Protein AF-A0A151WGC3-F1 (afdb_monomer_lite)

Organism: NCBI:txid64791

Sequence (124 aa):
MPEDDNFNYRILDFNSVFAEISQHVECKQRSGNVKFQTESMRDTIWATFYHYSSSTKNPQHQLCPEGSDSWYEWQKSKVDNILHEYEQRYQTLPDDVLNAIRPIYEDLSNNNLLEHCLGGSPKM

Structure (mmCIF, N/CA/C/O backbone):
data_AF-A0A151WGC3-F1
#
_entry.id   AF-A0A151WGC3-F1
#
loop_
_atom_site.group_PDB
_atom_site.id
_atom_site.type_symbol
_atom_site.label_atom_id
_atom_site.label_alt_id
_atom_site.label_comp_id
_atom_site.label_asym_id
_atom_site.label_entity_id
_atom_site.label_seq_id
_atom_site.pdbx_PDB_ins_code
_atom_site.Cartn_x
_atom_site.Cartn_y
_atom_site.Cartn_z
_atom_site.occupancy
_atom_site.B_iso_or_equiv
_atom_site.auth_seq_id
_atom_site.auth_comp_id
_atom_site.auth_asym_id
_atom_site.auth_atom_id
_atom_site.pdbx_PDB_model_num
ATOM 1 N N . MET A 1 1 ? 0.486 -33.769 -17.782 1.00 38.78 1 MET A N 1
ATOM 2 C CA . MET A 1 1 ? -0.236 -32.604 -17.237 1.00 38.78 1 MET A CA 1
ATOM 3 C C . MET A 1 1 ? 0.825 -31.636 -16.772 1.00 38.78 1 MET A C 1
ATOM 5 O O . MET A 1 1 ? 1.641 -32.074 -15.973 1.00 38.78 1 MET A O 1
ATOM 9 N N . PRO A 1 2 ? 0.908 -30.419 -17.324 1.00 38.88 2 PRO A N 1
ATOM 10 C CA . PRO A 1 2 ? 1.754 -29.388 -16.741 1.00 38.88 2 PRO A CA 1
ATOM 11 C C . PRO A 1 2 ? 1.221 -29.078 -15.342 1.00 38.88 2 PRO A C 1
ATOM 13 O O . PRO A 1 2 ? 0.005 -28.978 -15.168 1.00 38.88 2 PRO A O 1
ATOM 16 N N . GLU A 1 3 ? 2.118 -29.027 -14.366 1.00 41.72 3 GLU A N 1
ATOM 17 C CA . GLU A 1 3 ? 1.804 -28.611 -13.005 1.00 41.72 3 GLU A CA 1
ATOM 18 C C . GLU A 1 3 ? 1.394 -27.136 -13.042 1.00 41.72 3 GLU A C 1
ATOM 20 O O . GLU A 1 3 ? 2.037 -26.306 -13.681 1.00 41.72 3 GLU A O 1
ATOM 25 N N . ASP A 1 4 ? 0.233 -26.861 -12.461 1.00 39.69 4 ASP A N 1
ATOM 26 C CA . ASP A 1 4 ? -0.360 -25.538 -12.382 1.00 39.69 4 ASP A CA 1
ATOM 27 C C . ASP A 1 4 ? 0.358 -24.767 -11.266 1.00 39.69 4 ASP A C 1
ATOM 29 O O . ASP A 1 4 ? 0.129 -25.018 -10.081 1.00 39.69 4 ASP A O 1
ATOM 33 N N . ASP A 1 5 ? 1.251 -23.848 -11.641 1.00 46.16 5 ASP A N 1
ATOM 34 C CA . ASP A 1 5 ? 2.028 -22.983 -10.732 1.00 46.16 5 ASP A CA 1
ATOM 35 C C . ASP A 1 5 ? 1.146 -21.982 -9.940 1.00 46.16 5 ASP A C 1
ATOM 37 O O . ASP A 1 5 ? 1.640 -21.112 -9.220 1.00 46.16 5 ASP A O 1
ATOM 41 N N . ASN A 1 6 ? -0.179 -22.117 -10.033 1.00 53.97 6 ASN A N 1
ATOM 42 C CA . ASN A 1 6 ? -1.201 -21.238 -9.477 1.00 53.97 6 ASN A CA 1
ATOM 43 C C . ASN A 1 6 ? -1.618 -21.564 -8.027 1.00 53.97 6 ASN A C 1
ATOM 45 O O . ASN A 1 6 ? -2.726 -21.237 -7.605 1.00 53.97 6 ASN A O 1
ATOM 49 N N . PHE A 1 7 ? -0.757 -22.207 -7.230 1.00 45.00 7 PHE A N 1
ATOM 50 C CA . PHE A 1 7 ? -1.091 -22.561 -5.839 1.00 45.00 7 PHE A CA 1
ATOM 51 C C . PHE A 1 7 ? -0.161 -21.972 -4.778 1.00 45.00 7 PHE A C 1
ATOM 53 O O . PHE A 1 7 ? -0.096 -22.471 -3.660 1.00 45.00 7 PHE A O 1
ATOM 60 N N . ASN A 1 8 ? 0.548 -20.889 -5.096 1.00 41.38 8 ASN A N 1
ATOM 61 C CA . ASN A 1 8 ? 1.365 -20.174 -4.118 1.00 41.38 8 ASN A CA 1
ATOM 62 C C . ASN A 1 8 ? 1.075 -18.672 -4.122 1.00 41.38 8 ASN A C 1
ATOM 64 O O . ASN A 1 8 ? 1.990 -17.850 -4.079 1.00 41.38 8 ASN A O 1
ATOM 68 N N . TYR A 1 9 ? -0.204 -18.293 -4.061 1.00 46.97 9 TYR A N 1
ATOM 69 C CA . TYR A 1 9 ? -0.524 -17.065 -3.344 1.00 46.97 9 TYR A CA 1
ATOM 70 C C . TYR A 1 9 ? -0.163 -17.335 -1.887 1.00 46.97 9 TYR A C 1
ATOM 72 O O . TYR A 1 9 ? -0.932 -17.940 -1.139 1.00 46.97 9 TYR A O 1
ATOM 80 N N . ARG A 1 10 ? 1.056 -16.946 -1.491 1.00 47.00 10 ARG A N 1
ATOM 81 C CA . ARG A 1 10 ? 1.361 -16.708 -0.086 1.00 47.00 10 ARG A CA 1
ATOM 82 C C . ARG A 1 10 ? 0.348 -15.660 0.333 1.00 47.00 10 ARG A C 1
ATOM 84 O O . ARG A 1 10 ? 0.545 -14.483 0.046 1.00 47.00 10 ARG A O 1
ATOM 91 N N . ILE A 1 11 ? -0.771 -16.123 0.902 1.00 47.94 11 ILE A N 1
ATOM 92 C CA . ILE A 1 11 ? -1.669 -15.328 1.734 1.00 47.94 11 ILE A CA 1
ATOM 93 C C . ILE A 1 11 ? -0.732 -14.380 2.449 1.00 47.94 11 ILE A C 1
ATOM 95 O O . ILE A 1 11 ? 0.180 -14.880 3.113 1.00 47.94 11 ILE A O 1
ATOM 99 N N . LEU A 1 12 ? -0.865 -13.075 2.177 1.00 51.97 12 LEU A N 1
ATOM 100 C CA . LEU A 1 12 ? -0.132 -12.030 2.880 1.00 51.97 12 LEU A CA 1
ATOM 101 C C . LEU A 1 12 ? -0.100 -12.488 4.312 1.00 51.97 12 LEU A C 1
ATOM 103 O O . LEU A 1 12 ? -1.186 -12.619 4.880 1.00 51.97 12 LEU A O 1
ATOM 107 N N . ASP A 1 13 ? 1.077 -12.918 4.788 1.00 49.00 13 ASP A N 1
ATOM 108 C CA . ASP A 1 13 ? 1.119 -13.684 6.023 1.00 49.00 13 ASP A CA 1
ATOM 109 C C . ASP A 1 13 ? 0.387 -12.789 7.004 1.00 49.00 13 ASP A C 1
ATOM 111 O O . ASP A 1 13 ? 0.733 -11.611 7.141 1.00 49.00 13 ASP A O 1
ATOM 115 N N . PHE A 1 14 ? -0.737 -13.262 7.539 1.00 51.38 14 PHE A N 1
ATOM 116 C CA . PHE A 1 14 ? -1.542 -12.427 8.416 1.00 51.38 14 PHE A CA 1
ATOM 117 C C . PHE A 1 14 ? -0.622 -11.917 9.527 1.00 51.38 14 PHE A C 1
ATOM 119 O O . PHE A 1 14 ? -0.737 -10.773 9.935 1.00 51.38 14 PHE A O 1
ATOM 126 N N . ASN A 1 15 ? 0.407 -12.706 9.865 1.00 42.97 15 ASN A N 1
ATOM 127 C CA . ASN A 1 15 ? 1.532 -12.330 10.700 1.00 42.97 15 ASN A CA 1
ATOM 128 C C . ASN A 1 15 ? 2.435 -11.221 10.140 1.00 42.97 15 ASN A C 1
ATOM 130 O O . ASN A 1 15 ? 2.914 -10.457 10.950 1.00 42.97 15 ASN A O 1
ATOM 134 N N . SER A 1 16 ? 2.690 -11.077 8.836 1.00 52.41 16 SER A N 1
ATOM 135 C CA . SER A 1 16 ? 3.410 -9.924 8.256 1.00 52.41 16 SER A CA 1
ATOM 136 C C . SER A 1 16 ? 2.579 -8.644 8.286 1.00 52.41 16 SER A C 1
ATOM 138 O O . SER A 1 16 ? 3.103 -7.600 8.658 1.00 52.41 16 SER A O 1
ATOM 140 N N . VAL A 1 17 ? 1.286 -8.710 7.949 1.00 60.03 17 VAL A N 1
ATOM 141 C CA . VAL A 1 17 ? 0.390 -7.543 8.049 1.00 60.03 17 VAL A CA 1
ATOM 142 C C . VAL A 1 17 ? 0.201 -7.155 9.515 1.00 60.03 17 VAL A C 1
ATOM 144 O O . VAL A 1 17 ? 0.356 -5.990 9.865 1.00 60.03 17 VAL A O 1
ATOM 147 N N . PHE A 1 18 ? -0.041 -8.128 10.396 1.00 57.81 18 PHE A N 1
ATOM 148 C CA . PHE A 1 18 ? -0.087 -7.902 11.839 1.00 57.81 18 PHE A CA 1
ATOM 149 C C . PHE A 1 18 ? 1.267 -7.511 12.414 1.00 57.81 18 PHE A C 1
ATOM 151 O O . PHE A 1 18 ? 1.275 -6.719 13.342 1.00 57.81 18 PHE A O 1
ATOM 158 N N . ALA A 1 19 ? 2.395 -8.005 11.897 1.00 54.31 19 ALA A N 1
ATOM 159 C CA . ALA A 1 19 ? 3.722 -7.595 12.348 1.00 54.31 19 ALA A CA 1
ATOM 160 C C . ALA A 1 19 ? 3.967 -6.136 11.987 1.00 54.31 19 ALA A C 1
ATOM 162 O O . ALA A 1 19 ? 4.416 -5.387 12.845 1.00 54.31 19 ALA A O 1
ATOM 163 N N . GLU A 1 20 ? 3.621 -5.707 10.775 1.00 59.12 20 GLU A N 1
ATOM 164 C CA . GLU A 1 20 ? 3.758 -4.306 10.381 1.00 59.12 20 GLU A CA 1
ATOM 165 C C . GLU A 1 20 ? 2.799 -3.389 11.130 1.00 59.12 20 GLU A C 1
ATOM 167 O O . GLU A 1 20 ? 3.209 -2.350 11.649 1.00 59.12 20 GLU A O 1
ATOM 172 N N . ILE A 1 21 ? 1.548 -3.814 11.316 1.00 58.69 21 ILE A N 1
ATOM 173 C CA . ILE A 1 21 ? 0.624 -3.123 12.216 1.00 58.69 21 ILE A CA 1
ATOM 174 C C . ILE A 1 21 ? 1.203 -3.109 13.641 1.00 58.69 21 ILE A C 1
ATOM 176 O O . ILE A 1 21 ? 1.177 -2.069 14.281 1.00 58.69 21 ILE A O 1
ATOM 180 N N . SER A 1 22 ? 1.806 -4.193 14.136 1.00 53.53 22 SER A N 1
ATOM 181 C CA . SER A 1 22 ? 2.384 -4.270 15.488 1.00 53.53 22 SER A CA 1
ATOM 182 C C . SER A 1 22 ? 3.660 -3.445 15.669 1.00 53.53 22 SER A C 1
ATOM 184 O O . SER A 1 22 ? 3.910 -2.970 16.771 1.00 53.53 22 SER A O 1
ATOM 186 N N . GLN A 1 23 ? 4.437 -3.217 14.605 1.00 52.50 23 GLN A N 1
ATOM 187 C CA . GLN A 1 23 ? 5.571 -2.287 14.610 1.00 52.50 23 GLN A CA 1
ATOM 188 C C . GLN A 1 23 ? 5.091 -0.837 14.764 1.00 52.50 23 GLN A C 1
ATOM 190 O O . GLN A 1 23 ? 5.778 -0.019 15.370 1.00 52.50 23 GLN A O 1
ATOM 195 N N . HIS A 1 24 ? 3.881 -0.535 14.284 1.00 50.69 24 HIS A N 1
ATOM 196 C CA . HIS A 1 24 ? 3.203 0.741 14.522 1.00 50.69 24 HIS A CA 1
ATOM 197 C C . HIS A 1 24 ? 2.406 0.747 15.841 1.00 50.69 24 HIS A C 1
ATOM 199 O O . HIS A 1 24 ? 2.180 1.809 16.417 1.00 50.69 24 HIS A O 1
ATOM 205 N N . VAL A 1 25 ? 2.020 -0.423 16.358 1.00 45.97 25 VAL A N 1
ATOM 206 C CA . VAL A 1 25 ? 1.367 -0.638 17.659 1.00 45.97 25 VAL A CA 1
ATOM 207 C C . VAL A 1 25 ? 2.404 -1.162 18.662 1.00 45.97 25 VAL A C 1
ATOM 209 O O . VAL A 1 25 ? 2.255 -2.234 19.249 1.00 45.97 25 VAL A O 1
ATOM 212 N N . GLU A 1 26 ? 3.474 -0.400 18.916 1.00 41.72 26 GLU A N 1
ATOM 213 C CA . GLU A 1 26 ? 4.277 -0.630 20.121 1.00 41.72 26 GLU A CA 1
ATOM 214 C C . GLU A 1 26 ? 3.432 -0.239 21.345 1.00 41.72 26 GLU A C 1
ATOM 216 O O . GLU A 1 26 ? 3.480 0.889 21.837 1.00 41.72 26 GLU A O 1
ATOM 221 N N . CYS A 1 27 ? 2.687 -1.191 21.909 1.00 42.31 27 CYS A N 1
ATOM 222 C CA . CYS A 1 27 ? 2.180 -1.067 23.273 1.00 42.31 27 CYS A CA 1
ATOM 223 C C . CYS A 1 27 ? 3.323 -1.381 24.251 1.00 42.31 27 CYS A C 1
ATOM 225 O O . CYS A 1 27 ? 3.299 -2.352 25.009 1.00 42.31 27 CYS A O 1
ATOM 227 N N . LYS A 1 28 ? 4.378 -0.565 24.205 1.00 40.81 28 LYS A N 1
ATOM 228 C CA . LYS A 1 28 ? 5.457 -0.614 25.184 1.00 40.81 28 LYS A CA 1
ATOM 229 C C . LYS A 1 28 ? 4.973 0.147 26.404 1.00 40.81 28 LYS A C 1
ATOM 231 O O . LYS A 1 28 ? 4.713 1.344 26.344 1.00 40.81 28 LYS A O 1
ATOM 236 N N . GLN A 1 29 ? 4.856 -0.562 27.518 1.00 48.56 29 GLN A N 1
ATOM 237 C CA . GLN A 1 29 ? 4.699 -0.005 28.858 1.00 48.56 29 GLN A CA 1
ATOM 238 C C . GLN A 1 29 ? 5.822 1.016 29.151 1.00 48.56 29 GLN A C 1
ATOM 240 O O . GLN A 1 29 ? 6.828 0.692 29.773 1.00 48.56 29 GLN A O 1
ATOM 245 N N . ARG A 1 30 ? 5.679 2.257 28.680 1.00 38.03 30 ARG A N 1
ATOM 246 C CA . ARG A 1 30 ? 6.366 3.459 29.160 1.00 38.03 30 ARG A CA 1
ATOM 247 C C . ARG A 1 30 ? 5.459 4.643 28.864 1.00 38.03 30 ARG A C 1
ATOM 249 O O . ARG A 1 30 ? 5.125 4.890 27.717 1.00 38.03 30 ARG A O 1
ATOM 256 N N . SER A 1 31 ? 5.067 5.331 29.929 1.00 40.09 31 SER A N 1
ATOM 257 C CA . SER A 1 31 ? 4.187 6.500 30.036 1.00 40.09 31 SER A CA 1
ATOM 258 C C . SER A 1 31 ? 4.427 7.639 29.025 1.00 40.09 31 SER A C 1
ATOM 260 O O . SER A 1 31 ? 4.803 8.743 29.409 1.00 40.09 31 SER A O 1
ATOM 262 N N . GLY A 1 32 ? 4.178 7.401 27.742 1.00 44.06 32 GLY A N 1
ATOM 263 C CA . GLY A 1 32 ? 4.079 8.418 26.703 1.00 44.06 32 GLY A CA 1
ATOM 264 C C . GLY A 1 32 ? 2.665 8.432 26.140 1.00 44.06 32 GLY A C 1
ATOM 265 O O . GLY A 1 32 ? 2.105 7.379 25.845 1.00 44.06 32 GLY A O 1
ATOM 266 N N . ASN A 1 33 ? 2.081 9.620 25.983 1.00 40.69 33 ASN A N 1
ATOM 267 C CA . ASN A 1 33 ? 0.846 9.784 25.220 1.00 40.69 33 ASN A CA 1
ATOM 268 C C . ASN A 1 33 ? 1.159 9.553 23.735 1.00 40.69 33 ASN A C 1
ATOM 270 O O . ASN A 1 33 ? 1.503 10.495 23.020 1.00 40.69 33 ASN A O 1
ATOM 274 N N . VAL A 1 34 ? 1.066 8.306 23.273 1.00 43.69 34 VAL A N 1
ATOM 275 C CA . VAL A 1 34 ? 1.093 7.999 21.841 1.00 43.69 34 VAL A CA 1
ATOM 276 C C . VAL A 1 34 ? -0.253 8.430 21.264 1.00 43.69 34 VAL A C 1
ATOM 278 O O . VAL A 1 34 ? -1.281 7.799 21.500 1.00 43.69 34 VAL A O 1
ATOM 281 N N . LYS A 1 35 ? -0.265 9.561 20.552 1.00 45.50 35 LYS A N 1
ATOM 282 C CA . LYS A 1 35 ? -1.416 9.976 19.746 1.00 45.50 35 LYS A CA 1
ATOM 283 C C . LYS A 1 35 ? -1.360 9.237 18.421 1.00 45.50 35 LYS A C 1
ATOM 285 O O . LYS A 1 35 ? -0.683 9.668 17.493 1.00 45.50 35 LYS A O 1
ATOM 290 N N . PHE A 1 36 ? -2.097 8.148 18.334 1.00 50.03 36 PHE A N 1
ATOM 291 C CA . PHE A 1 36 ? -2.430 7.573 17.047 1.00 50.03 36 PHE A CA 1
ATOM 292 C C . PHE A 1 36 ? -3.430 8.499 16.340 1.00 50.03 36 PHE A C 1
ATOM 294 O O . PHE A 1 36 ? -4.377 8.987 16.959 1.00 50.03 36 PHE A O 1
ATOM 301 N N . GLN A 1 37 ? -3.201 8.786 15.062 1.00 59.09 37 GLN A N 1
ATOM 302 C CA . GLN A 1 37 ? -4.138 9.551 14.241 1.00 59.09 37 GLN A CA 1
ATOM 303 C C . GLN A 1 37 ? -4.871 8.571 13.327 1.00 59.09 37 GLN A C 1
ATOM 305 O O . GLN A 1 37 ? -4.234 7.802 12.608 1.00 59.09 37 GLN A O 1
ATOM 310 N N . THR A 1 38 ? -6.202 8.589 13.362 1.00 58.97 38 THR A N 1
ATOM 311 C CA . THR A 1 38 ? -7.060 7.682 12.580 1.0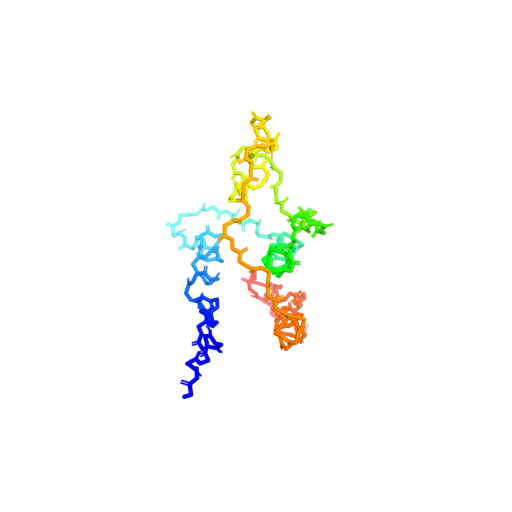0 58.97 38 THR A CA 1
ATOM 312 C C . THR A 1 38 ? -6.782 7.779 11.082 1.00 58.97 38 THR A C 1
ATOM 314 O O . THR A 1 38 ? -6.701 6.756 10.406 1.00 58.97 38 THR A O 1
ATOM 317 N N . GLU A 1 39 ? -6.535 8.990 10.578 1.00 59.84 39 GLU A N 1
ATOM 318 C CA . GLU A 1 39 ? -6.159 9.230 9.180 1.00 59.84 39 GLU A CA 1
ATOM 319 C C . GLU A 1 39 ? -4.846 8.520 8.810 1.00 59.84 39 GLU A C 1
ATOM 321 O O . GLU A 1 39 ? -4.772 7.859 7.780 1.00 59.84 39 GLU A O 1
ATOM 326 N N . SER A 1 40 ? -3.851 8.527 9.705 1.00 74.81 40 SER A N 1
ATOM 327 C CA . SER A 1 40 ? -2.571 7.841 9.489 1.00 74.81 40 SER A CA 1
ATOM 328 C C . SER A 1 40 ? -2.708 6.313 9.477 1.00 74.81 40 SER A C 1
ATOM 330 O O . SER A 1 40 ? -2.042 5.652 8.680 1.00 74.81 40 SER A O 1
ATOM 332 N N . MET A 1 41 ? -3.585 5.734 10.304 1.00 78.88 41 MET A N 1
ATOM 333 C CA . MET A 1 41 ? -3.838 4.286 10.293 1.00 78.88 41 MET A CA 1
ATOM 334 C C . MET A 1 41 ? -4.578 3.851 9.031 1.00 78.88 41 MET A C 1
ATOM 336 O O . MET A 1 41 ? -4.196 2.869 8.396 1.00 78.88 41 MET A O 1
ATOM 340 N N . ARG A 1 42 ? -5.614 4.602 8.650 1.00 85.31 42 ARG A N 1
ATOM 341 C CA . ARG A 1 42 ? -6.394 4.353 7.439 1.00 85.31 42 ARG A CA 1
ATOM 342 C C . ARG A 1 42 ? -5.495 4.362 6.204 1.00 85.31 42 ARG A C 1
ATOM 344 O O . ARG A 1 42 ? -5.537 3.429 5.404 1.00 85.31 42 ARG A O 1
ATOM 351 N N . ASP A 1 43 ? -4.662 5.388 6.082 1.00 85.31 43 ASP A N 1
ATOM 352 C CA . ASP A 1 43 ? -3.778 5.551 4.934 1.00 85.31 43 ASP A CA 1
ATOM 353 C C . ASP A 1 43 ? -2.688 4.466 4.921 1.00 85.31 43 ASP A C 1
ATOM 355 O O . ASP A 1 43 ? -2.376 3.938 3.859 1.00 85.31 43 ASP A O 1
ATOM 359 N N . THR A 1 44 ? -2.199 4.034 6.091 1.00 82.69 44 THR A N 1
ATOM 360 C CA . THR A 1 44 ? -1.265 2.898 6.225 1.00 82.69 44 THR A CA 1
ATOM 361 C C . THR A 1 44 ? -1.886 1.585 5.749 1.00 82.69 44 THR A C 1
ATOM 363 O O . THR A 1 44 ? -1.259 0.844 4.990 1.00 82.69 44 THR A O 1
ATOM 366 N N . ILE A 1 45 ? -3.129 1.302 6.148 1.00 86.00 45 ILE A N 1
ATOM 367 C CA . ILE A 1 45 ? -3.868 0.108 5.719 1.00 86.00 45 ILE A CA 1
ATOM 368 C C . ILE A 1 45 ? -3.997 0.107 4.193 1.00 86.00 45 ILE A C 1
ATOM 370 O O . ILE A 1 45 ? -3.577 -0.849 3.538 1.00 86.00 45 ILE A O 1
ATOM 374 N N . TRP A 1 46 ? -4.478 1.205 3.608 1.00 90.81 46 TRP A N 1
ATOM 375 C CA . TRP A 1 46 ? -4.613 1.318 2.156 1.00 90.81 46 TRP A CA 1
ATOM 376 C C . TRP A 1 46 ? -3.274 1.320 1.417 1.00 90.81 46 TRP A C 1
ATOM 378 O O . TRP A 1 46 ? -3.200 0.771 0.321 1.00 90.81 46 TRP A O 1
ATOM 388 N N . ALA A 1 47 ? -2.203 1.862 1.999 1.00 87.00 47 ALA A N 1
ATOM 389 C CA . ALA A 1 47 ? -0.872 1.818 1.402 1.00 87.00 47 ALA A CA 1
ATOM 390 C C . ALA A 1 47 ? -0.404 0.373 1.164 1.00 87.00 47 ALA A C 1
ATOM 392 O O . ALA A 1 47 ? 0.196 0.102 0.125 1.00 87.00 47 ALA A O 1
ATOM 393 N N . THR A 1 48 ? -0.757 -0.574 2.043 1.00 85.75 48 THR A N 1
ATOM 394 C CA . THR A 1 48 ? -0.438 -1.994 1.812 1.00 85.75 48 THR A CA 1
ATOM 395 C C . THR A 1 48 ? -1.289 -2.619 0.703 1.00 85.75 48 THR A C 1
ATOM 397 O O . THR A 1 48 ? -0.749 -3.354 -0.117 1.00 85.75 48 THR A O 1
ATOM 400 N N . PHE A 1 49 ? -2.583 -2.288 0.591 1.00 89.88 49 PHE A N 1
ATOM 401 C CA . PHE A 1 49 ? -3.397 -2.719 -0.558 1.00 89.88 49 PHE A CA 1
ATOM 402 C C . PHE A 1 49 ? -2.796 -2.206 -1.869 1.00 89.88 49 PHE A C 1
ATOM 404 O O . PHE A 1 49 ? -2.595 -2.959 -2.824 1.00 89.88 49 PHE A O 1
ATOM 411 N N . TYR A 1 50 ? -2.455 -0.917 -1.891 1.00 89.44 50 TYR A N 1
ATOM 412 C CA . TYR A 1 50 ? -1.899 -0.280 -3.071 1.00 89.44 50 TY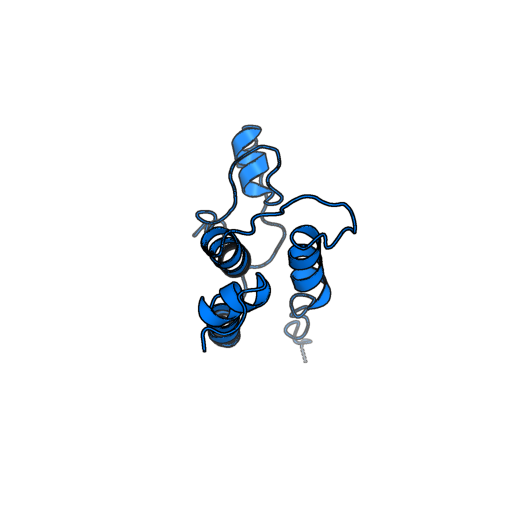R A CA 1
ATOM 413 C C . TYR A 1 50 ? -0.522 -0.815 -3.432 1.00 89.44 50 TYR A C 1
ATOM 415 O O . TYR A 1 50 ? -0.269 -1.006 -4.618 1.00 89.44 50 TYR A O 1
ATOM 423 N N . HIS A 1 51 ? 0.305 -1.156 -2.441 1.00 86.00 51 HIS A N 1
ATOM 424 C CA . HIS A 1 51 ? 1.560 -1.869 -2.646 1.00 86.00 51 HIS A CA 1
ATOM 425 C C . HIS A 1 51 ? 1.337 -3.133 -3.481 1.00 86.00 51 HIS A C 1
ATOM 427 O O . HIS A 1 51 ? 1.939 -3.263 -4.539 1.00 86.00 51 HIS A O 1
ATOM 433 N N . TYR A 1 52 ? 0.395 -4.000 -3.103 1.00 86.31 52 TYR A N 1
ATOM 434 C CA . TYR A 1 52 ? 0.124 -5.238 -3.846 1.00 86.31 52 TYR A CA 1
ATOM 435 C C . TYR A 1 52 ? -0.611 -5.041 -5.181 1.00 86.31 52 TYR A C 1
ATOM 437 O O . TYR A 1 52 ? -0.546 -5.919 -6.040 1.00 86.31 52 TYR A O 1
ATOM 445 N N . SER A 1 53 ? -1.269 -3.896 -5.387 1.00 89.81 53 SER A N 1
ATOM 446 C CA . SER A 1 53 ? -1.852 -3.502 -6.684 1.00 89.81 53 SER A CA 1
ATOM 447 C C . SER A 1 53 ? -0.875 -2.752 -7.605 1.00 89.81 53 SER A C 1
ATOM 449 O O . SER A 1 53 ? -1.175 -2.513 -8.776 1.00 89.81 53 SER A O 1
ATOM 451 N N . SER A 1 54 ? 0.284 -2.350 -7.077 1.00 87.50 54 SER A N 1
ATOM 452 C CA . SER A 1 54 ? 1.263 -1.531 -7.785 1.00 87.50 54 SER A CA 1
ATOM 453 C C . SER A 1 54 ? 1.995 -2.352 -8.841 1.00 87.50 54 SER A C 1
ATOM 455 O O . SER A 1 54 ? 2.269 -3.543 -8.665 1.00 87.50 54 SER A O 1
ATOM 457 N N . SER A 1 55 ? 2.340 -1.699 -9.945 1.00 84.62 55 SER A N 1
ATOM 458 C CA . SER A 1 55 ? 3.224 -2.247 -10.971 1.00 84.62 55 SER A CA 1
ATOM 459 C C . SER A 1 55 ? 4.161 -1.164 -11.491 1.00 84.62 55 SER A C 1
ATOM 461 O O . SER A 1 55 ? 3.879 0.028 -11.378 1.00 84.62 55 SER A O 1
ATOM 463 N N . THR A 1 56 ? 5.229 -1.560 -12.180 1.00 80.81 56 THR A N 1
ATOM 464 C CA . THR A 1 56 ? 6.119 -0.614 -12.877 1.00 80.81 56 THR A CA 1
ATOM 465 C C . THR A 1 56 ? 5.387 0.281 -13.884 1.00 80.81 56 THR A C 1
ATOM 467 O O . THR A 1 56 ? 5.797 1.417 -14.106 1.00 80.81 56 THR A O 1
ATOM 470 N N . LYS A 1 57 ? 4.286 -0.201 -14.483 1.00 84.50 57 LYS A N 1
ATOM 471 C CA . LYS A 1 57 ? 3.450 0.563 -15.429 1.00 84.50 57 LYS A CA 1
ATOM 472 C C . LYS A 1 57 ? 2.401 1.440 -14.742 1.00 84.50 57 LYS A C 1
ATOM 474 O O . LYS A 1 57 ? 1.951 2.416 -15.332 1.00 84.50 57 LYS A O 1
ATOM 479 N N . ASN A 1 58 ? 1.991 1.069 -13.534 1.00 85.00 58 ASN A N 1
ATOM 480 C CA . ASN A 1 58 ? 0.983 1.760 -12.740 1.00 85.00 58 ASN A CA 1
ATOM 481 C C . ASN A 1 58 ? 1.448 1.809 -11.275 1.00 85.00 58 ASN A C 1
ATOM 483 O O . ASN A 1 58 ? 1.003 0.983 -10.472 1.00 85.00 58 ASN A O 1
ATOM 487 N N . PRO A 1 59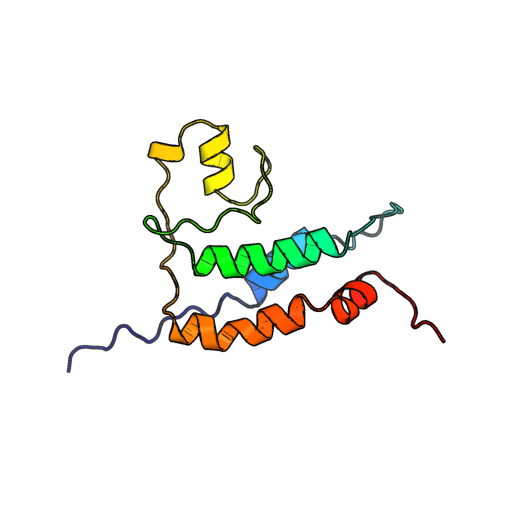 ? 2.387 2.710 -10.938 1.00 84.69 59 PRO A N 1
ATOM 488 C CA . PRO A 1 59 ? 2.912 2.818 -9.584 1.00 84.69 59 PRO A CA 1
ATOM 489 C C . PRO A 1 59 ? 1.859 3.420 -8.646 1.00 84.69 59 PRO A C 1
ATOM 491 O O . PRO A 1 59 ? 1.293 4.471 -8.936 1.00 84.69 59 PRO A O 1
ATOM 494 N N . GLN A 1 60 ? 1.620 2.777 -7.503 1.00 87.06 60 GLN A N 1
ATOM 495 C CA . GLN A 1 60 ? 0.590 3.161 -6.528 1.00 87.06 60 GLN A CA 1
ATOM 496 C C . GLN A 1 60 ? 1.220 3.480 -5.160 1.00 87.06 60 GLN A C 1
ATOM 498 O O . GLN A 1 60 ? 0.972 2.809 -4.162 1.00 87.06 60 GLN A O 1
ATOM 503 N N . HIS A 1 61 ? 2.086 4.498 -5.111 1.00 82.12 61 HIS A N 1
ATOM 504 C CA . HIS A 1 61 ? 2.867 4.850 -3.911 1.00 82.12 61 HIS A CA 1
ATOM 505 C C . HIS A 1 61 ? 2.369 6.108 -3.176 1.00 82.12 61 HIS A C 1
ATOM 507 O O . HIS A 1 61 ? 3.016 6.551 -2.229 1.00 82.12 61 HIS A O 1
ATOM 513 N N . GLN A 1 62 ? 1.220 6.680 -3.563 1.00 82.88 62 GLN A N 1
ATOM 514 C CA . GLN A 1 62 ? 0.726 7.954 -3.011 1.00 82.88 62 GLN A CA 1
ATOM 515 C C . GLN A 1 62 ? 0.428 7.948 -1.503 1.00 82.88 62 GLN A C 1
ATOM 517 O O . GLN A 1 62 ? 0.472 9.004 -0.884 1.00 82.88 62 GLN A O 1
ATOM 522 N N . LEU A 1 63 ? 0.121 6.786 -0.916 1.00 82.50 63 LEU A N 1
ATOM 523 C CA . LEU A 1 63 ? -0.148 6.656 0.524 1.00 82.50 63 LEU A CA 1
ATOM 524 C C . LEU A 1 63 ? 1.072 6.169 1.318 1.00 82.50 63 LEU A C 1
ATOM 526 O O . LEU A 1 63 ? 1.005 6.014 2.534 1.00 82.50 63 LEU A O 1
ATOM 530 N N . CYS A 1 64 ? 2.191 5.899 0.643 1.00 78.88 64 CYS A N 1
ATOM 531 C CA . CYS A 1 64 ? 3.422 5.508 1.314 1.00 78.88 64 CYS A CA 1
ATOM 532 C C . CYS A 1 64 ? 4.034 6.747 1.988 1.00 78.88 64 CYS A C 1
ATOM 534 O O . CYS A 1 64 ? 4.229 7.745 1.289 1.00 78.88 64 CYS A O 1
ATOM 536 N N . PRO A 1 65 ? 4.387 6.703 3.287 1.00 74.25 65 PRO A N 1
ATOM 537 C CA . PRO A 1 65 ? 5.065 7.811 3.946 1.00 74.25 65 PRO A CA 1
ATOM 538 C C . PRO A 1 65 ? 6.349 8.171 3.198 1.00 74.25 65 PRO A C 1
ATOM 540 O O . PRO A 1 65 ? 7.122 7.293 2.804 1.00 74.25 65 PRO A O 1
ATOM 543 N N . GLU A 1 66 ? 6.557 9.466 2.986 1.00 77.38 66 GLU A N 1
ATOM 544 C CA . GLU A 1 66 ? 7.774 9.992 2.374 1.00 77.38 66 GLU A CA 1
ATOM 545 C C . GLU A 1 66 ? 8.913 10.065 3.401 1.00 77.38 66 GLU A C 1
ATOM 547 O O . GLU A 1 66 ? 8.676 10.200 4.602 1.00 77.38 66 GLU A O 1
ATOM 552 N N . GLY A 1 67 ? 10.157 10.012 2.921 1.00 71.94 67 GLY A N 1
ATOM 553 C CA . GLY A 1 67 ? 11.355 10.179 3.747 1.00 71.94 67 GLY A CA 1
ATOM 554 C C . GLY A 1 67 ? 12.267 8.953 3.778 1.00 71.94 67 GLY A C 1
ATOM 555 O O . GLY A 1 67 ? 11.884 7.854 3.378 1.00 71.94 67 GLY A O 1
ATOM 556 N N . SER A 1 68 ? 13.496 9.159 4.254 1.00 68.62 68 SER A N 1
ATOM 557 C CA . SER A 1 68 ? 14.531 8.117 4.372 1.00 68.62 68 SER A CA 1
ATOM 558 C C . SER A 1 68 ? 14.143 6.999 5.338 1.00 68.62 68 SER A C 1
ATOM 560 O O . SER A 1 68 ? 14.548 5.855 5.160 1.00 68.62 68 SER A O 1
ATOM 562 N N . ASP A 1 69 ? 13.313 7.324 6.328 1.00 64.94 69 ASP A N 1
ATOM 563 C CA . ASP A 1 69 ? 12.828 6.373 7.330 1.00 64.94 69 ASP A CA 1
ATOM 564 C C . ASP A 1 69 ? 11.588 5.605 6.841 1.00 64.94 69 ASP A C 1
ATOM 566 O O . ASP A 1 69 ? 10.981 4.838 7.587 1.00 64.94 69 ASP A O 1
ATOM 570 N N . SER A 1 70 ? 11.195 5.796 5.575 1.00 70.69 70 SER A N 1
ATOM 571 C CA . SER A 1 70 ? 10.100 5.044 4.985 1.00 70.69 70 SER A CA 1
ATOM 572 C C . SER A 1 70 ? 10.462 3.566 4.890 1.00 70.69 70 SER A C 1
ATOM 574 O O . SER A 1 70 ? 11.446 3.149 4.283 1.00 70.69 70 SER A O 1
ATOM 576 N N . TRP A 1 71 ? 9.610 2.731 5.452 1.00 67.19 71 TRP A N 1
ATOM 577 C CA . TRP A 1 71 ? 9.626 1.292 5.243 1.00 67.19 71 TRP A CA 1
ATOM 578 C C . TRP A 1 71 ? 9.405 0.898 3.769 1.00 67.19 71 TRP A C 1
ATOM 580 O O . TRP A 1 71 ? 9.899 -0.145 3.339 1.00 67.19 71 TRP A O 1
ATOM 590 N N . TYR A 1 72 ? 8.784 1.759 2.952 1.00 77.50 72 TYR A N 1
ATOM 591 C CA . TYR A 1 72 ? 8.605 1.516 1.520 1.00 77.50 72 TYR A CA 1
ATOM 592 C C . TYR A 1 72 ? 9.903 1.743 0.738 1.00 77.50 72 TYR A C 1
ATOM 594 O O . TYR A 1 72 ? 10.367 2.870 0.573 1.00 77.50 72 TYR A O 1
ATOM 602 N N . GLU A 1 73 ? 10.458 0.662 0.184 1.00 79.00 73 GLU A N 1
ATOM 603 C CA . GLU A 1 73 ? 11.697 0.684 -0.611 1.00 79.00 73 GLU A CA 1
ATOM 604 C C . GLU A 1 73 ? 11.658 1.705 -1.754 1.00 79.00 73 GLU A C 1
ATOM 606 O O . GLU A 1 73 ? 12.628 2.428 -1.945 1.00 79.00 73 GLU A O 1
ATOM 611 N N . TRP A 1 74 ? 10.520 1.846 -2.442 1.00 83.19 74 TRP A N 1
ATOM 612 C CA . TRP A 1 74 ? 10.360 2.837 -3.510 1.00 83.19 74 TRP A CA 1
ATOM 613 C C . TRP A 1 74 ? 10.560 4.282 -3.015 1.00 83.19 74 TRP A C 1
ATOM 615 O O . TRP A 1 74 ? 11.246 5.070 -3.665 1.00 83.19 74 TRP A O 1
ATOM 625 N N . GLN A 1 75 ? 10.005 4.631 -1.845 1.00 83.94 75 GLN A N 1
ATOM 626 C CA . GLN A 1 75 ? 10.152 5.972 -1.259 1.00 83.94 75 GLN A CA 1
ATOM 627 C C . GLN A 1 75 ? 11.599 6.225 -0.817 1.00 83.94 75 GLN A C 1
ATOM 629 O O . GLN A 1 75 ? 12.126 7.311 -1.057 1.00 83.94 75 GLN A O 1
ATOM 634 N N . LYS A 1 76 ? 12.276 5.212 -0.261 1.00 84.06 76 LYS A N 1
ATOM 635 C CA . LYS A 1 76 ? 13.713 5.291 0.051 1.00 84.06 76 LYS A CA 1
ATOM 636 C C . LYS A 1 76 ? 14.551 5.516 -1.202 1.00 84.06 76 LYS A C 1
ATOM 638 O O . LYS A 1 76 ? 15.305 6.480 -1.262 1.00 84.06 76 LYS A O 1
ATOM 643 N N . SER A 1 77 ? 14.343 4.713 -2.246 1.00 85.19 77 SER A N 1
ATOM 644 C CA . SER A 1 77 ? 15.061 4.862 -3.516 1.00 85.19 77 SER A CA 1
ATOM 645 C C . SER A 1 77 ? 14.822 6.224 -4.172 1.00 85.19 77 SER A C 1
ATOM 647 O O . SER A 1 77 ? 15.726 6.764 -4.811 1.00 85.19 77 SER A O 1
ATOM 649 N N . LYS A 1 78 ? 13.629 6.811 -3.999 1.00 87.12 78 LYS A N 1
ATOM 650 C CA . LYS A 1 78 ? 13.325 8.183 -4.433 1.00 87.12 78 LYS A CA 1
ATOM 651 C C . LYS A 1 78 ? 14.160 9.216 -3.666 1.00 87.12 78 LYS A C 1
ATOM 653 O O . LYS A 1 78 ? 14.714 10.108 -4.300 1.00 87.12 78 LYS A O 1
ATOM 658 N N . VAL A 1 79 ? 14.271 9.100 -2.340 1.00 87.75 79 VAL A N 1
ATOM 659 C CA . VAL A 1 79 ? 15.069 10.014 -1.496 1.00 87.75 79 VAL A CA 1
ATOM 660 C C . VAL A 1 79 ? 16.565 9.895 -1.790 1.00 87.75 79 VAL A C 1
ATOM 662 O O . VAL A 1 79 ? 17.249 10.908 -1.935 1.00 87.75 79 VAL A O 1
ATOM 665 N N . ASP A 1 80 ? 17.053 8.671 -1.964 1.00 87.50 80 ASP A N 1
ATOM 666 C CA . ASP A 1 80 ? 18.462 8.373 -2.237 1.00 87.50 80 ASP A CA 1
ATOM 667 C C . ASP A 1 80 ? 18.868 8.670 -3.695 1.00 87.50 80 ASP A C 1
ATOM 669 O O . ASP A 1 80 ? 20.030 8.526 -4.064 1.00 87.50 80 ASP A O 1
ATOM 673 N N . ASN A 1 81 ? 17.927 9.119 -4.536 1.00 88.38 81 ASN A N 1
ATOM 674 C CA . ASN A 1 81 ? 18.103 9.362 -5.973 1.00 88.38 81 ASN A CA 1
ATOM 675 C C . ASN A 1 81 ? 18.541 8.120 -6.783 1.00 88.38 81 ASN A C 1
ATOM 677 O O . ASN A 1 81 ? 19.053 8.243 -7.897 1.00 88.38 81 ASN A O 1
ATOM 681 N N . ILE A 1 82 ? 18.266 6.916 -6.273 1.00 90.31 82 ILE A N 1
ATOM 682 C CA . ILE A 1 82 ? 18.548 5.621 -6.922 1.00 90.31 82 ILE A CA 1
ATOM 683 C C . ILE A 1 82 ? 17.279 4.954 -7.466 1.00 90.31 82 ILE A C 1
ATOM 685 O O . ILE A 1 82 ? 17.240 3.751 -7.689 1.00 90.31 82 ILE A O 1
ATOM 689 N N . LEU A 1 83 ? 16.210 5.721 -7.702 1.00 86.31 83 LEU A N 1
ATOM 690 C CA . LEU A 1 83 ? 14.934 5.181 -8.192 1.00 86.31 83 LEU A CA 1
ATOM 691 C C . LEU A 1 83 ? 15.065 4.420 -9.523 1.00 86.31 83 LEU A C 1
ATOM 693 O O . LEU A 1 83 ? 14.285 3.518 -9.797 1.00 86.31 83 LEU A O 1
ATOM 697 N N . HIS A 1 84 ? 16.063 4.765 -10.336 1.00 86.56 84 HIS A N 1
ATOM 698 C CA . HIS A 1 84 ? 16.373 4.066 -11.583 1.00 86.56 84 HIS A CA 1
ATOM 699 C C . HIS A 1 84 ? 16.912 2.638 -11.373 1.00 86.56 84 HIS A C 1
ATOM 701 O O . HIS A 1 84 ? 16.844 1.830 -12.293 1.00 86.56 84 HIS A O 1
ATOM 707 N N . GLU A 1 85 ? 17.417 2.330 -10.177 1.00 87.00 85 GLU A N 1
ATOM 708 C CA . GLU A 1 85 ? 17.874 1.000 -9.751 1.00 87.00 85 GLU A CA 1
ATOM 709 C C . GLU A 1 85 ? 16.778 0.231 -8.994 1.00 87.00 85 GLU A C 1
ATOM 711 O O . GLU A 1 85 ? 16.970 -0.926 -8.625 1.00 87.00 85 GLU A O 1
ATOM 716 N N . TYR A 1 86 ? 15.628 0.865 -8.726 1.00 83.69 86 TYR A N 1
ATOM 717 C CA . TYR A 1 86 ? 14.538 0.220 -8.008 1.00 83.69 86 TYR A CA 1
ATOM 718 C C . TYR A 1 86 ? 13.910 -0.882 -8.861 1.00 83.69 86 TYR A C 1
ATOM 720 O O . TYR A 1 86 ? 13.333 -0.631 -9.921 1.00 83.69 86 TYR A O 1
ATOM 728 N N . GLU A 1 87 ? 13.943 -2.101 -8.333 1.00 80.94 87 GLU A N 1
ATOM 729 C CA . GLU A 1 87 ? 13.268 -3.252 -8.913 1.00 80.94 87 GLU A CA 1
ATOM 730 C C . GLU A 1 87 ? 12.137 -3.712 -7.998 1.00 80.94 87 GLU A C 1
ATOM 732 O O . GLU A 1 87 ? 12.331 -3.997 -6.813 1.00 80.94 87 GLU A O 1
ATOM 737 N N . GLN A 1 88 ? 10.934 -3.822 -8.560 1.00 78.06 88 GLN A N 1
ATOM 738 C CA . GLN A 1 88 ? 9.797 -4.378 -7.844 1.00 78.06 88 GLN A CA 1
ATOM 739 C C . GLN A 1 88 ? 10.018 -5.881 -7.615 1.00 78.06 88 GLN A C 1
ATOM 741 O O . GLN A 1 88 ? 9.982 -6.675 -8.552 1.00 78.06 88 GLN A O 1
ATOM 746 N N . ARG A 1 89 ? 10.227 -6.276 -6.353 1.00 76.94 89 ARG A N 1
ATOM 747 C CA . ARG A 1 89 ? 10.518 -7.670 -5.962 1.00 76.94 89 ARG A CA 1
ATOM 748 C C . ARG A 1 89 ? 9.286 -8.554 -5.760 1.00 76.94 89 ARG A C 1
ATOM 750 O O . ARG A 1 89 ? 9.425 -9.763 -5.599 1.00 76.94 89 ARG A O 1
ATOM 757 N N . TYR A 1 90 ? 8.094 -7.967 -5.736 1.00 73.50 90 TYR A N 1
ATOM 758 C CA . TYR A 1 90 ? 6.825 -8.667 -5.536 1.00 73.50 90 TYR A CA 1
ATOM 759 C C . TYR A 1 90 ? 5.990 -8.646 -6.816 1.00 73.50 90 TYR A C 1
ATOM 761 O O . TYR A 1 90 ? 6.002 -7.675 -7.572 1.00 73.50 90 TYR A O 1
ATOM 769 N N . GLN A 1 91 ? 5.235 -9.715 -7.057 1.00 79.69 91 GLN A N 1
ATOM 770 C CA . GLN A 1 91 ? 4.273 -9.739 -8.153 1.00 79.69 91 GLN A CA 1
ATOM 771 C C . GLN A 1 91 ? 3.024 -8.953 -7.762 1.00 79.69 91 GLN A C 1
ATOM 773 O O . GLN A 1 91 ? 2.520 -9.094 -6.646 1.00 79.69 91 GLN A O 1
ATOM 778 N N . THR A 1 92 ? 2.532 -8.129 -8.687 1.00 87.44 92 THR A N 1
ATOM 779 C CA . THR A 1 92 ? 1.213 -7.507 -8.568 1.00 87.44 92 THR A CA 1
ATOM 780 C C . THR A 1 92 ? 0.163 -8.606 -8.444 1.00 87.44 92 THR A C 1
ATOM 782 O O . THR A 1 92 ? 0.173 -9.556 -9.231 1.00 87.44 92 THR A O 1
ATOM 785 N N . LEU A 1 93 ? -0.729 -8.492 -7.461 1.00 88.25 93 LEU A N 1
ATOM 786 C CA . LEU A 1 93 ? -1.825 -9.443 -7.320 1.00 88.25 93 LEU A CA 1
ATOM 787 C C . LEU A 1 93 ? -2.786 -9.314 -8.513 1.00 88.25 93 LEU A C 1
ATOM 789 O O . LEU A 1 93 ? -3.012 -8.197 -8.983 1.00 88.25 93 LEU A O 1
ATOM 793 N N . PRO A 1 94 ? -3.365 -10.422 -9.007 1.00 90.19 94 PRO A N 1
ATOM 794 C CA . PRO A 1 94 ? -4.352 -10.337 -10.070 1.00 90.19 94 PRO A CA 1
ATOM 795 C C . PRO A 1 94 ? -5.639 -9.654 -9.584 1.00 90.19 94 PRO A C 1
ATOM 797 O O . PRO A 1 94 ? -5.950 -9.628 -8.389 1.00 90.19 94 PRO A O 1
ATOM 800 N N . ASP A 1 95 ? -6.395 -9.094 -10.529 1.00 90.88 95 ASP A N 1
ATOM 801 C CA . ASP A 1 95 ? -7.565 -8.263 -10.229 1.00 90.88 95 ASP A CA 1
ATOM 802 C C . ASP A 1 95 ? -8.649 -9.007 -9.439 1.00 90.88 95 ASP A C 1
ATOM 804 O O . ASP A 1 95 ? -9.312 -8.409 -8.596 1.00 90.88 95 ASP A O 1
ATOM 808 N N . ASP A 1 96 ? -8.842 -10.304 -9.675 1.00 88.94 96 ASP A N 1
ATOM 809 C CA . ASP A 1 96 ? -9.811 -11.121 -8.940 1.00 88.94 96 ASP A CA 1
ATOM 810 C C . ASP A 1 96 ? -9.443 -11.257 -7.454 1.00 88.94 96 ASP A C 1
ATOM 812 O O . ASP A 1 96 ? -10.308 -11.078 -6.595 1.00 88.94 96 ASP A O 1
ATOM 816 N N . VAL A 1 97 ? -8.161 -11.460 -7.139 1.00 89.00 97 VAL A N 1
ATOM 817 C CA . VAL A 1 97 ? -7.640 -11.471 -5.765 1.00 89.00 97 VAL A CA 1
ATOM 818 C C . VAL A 1 97 ? -7.787 -10.091 -5.129 1.00 89.00 97 VAL A C 1
ATOM 820 O O . VAL A 1 97 ? -8.303 -9.988 -4.016 1.00 89.00 97 VAL A O 1
ATOM 823 N N . LEU A 1 98 ? -7.394 -9.022 -5.830 1.00 90.50 98 LEU A N 1
ATOM 824 C CA . LEU A 1 98 ? -7.537 -7.646 -5.336 1.00 90.50 98 LEU A CA 1
ATOM 825 C C . LEU A 1 98 ? -9.001 -7.299 -5.042 1.00 90.50 98 LEU A C 1
ATOM 827 O O . LEU A 1 98 ? -9.302 -6.696 -4.012 1.00 90.50 98 LEU A O 1
ATOM 831 N N . ASN A 1 99 ? -9.919 -7.705 -5.918 1.00 91.31 99 ASN A N 1
ATOM 832 C CA . ASN A 1 99 ? -11.352 -7.502 -5.730 1.00 91.31 99 ASN A CA 1
ATOM 833 C C . ASN A 1 99 ? -11.894 -8.320 -4.553 1.00 91.31 99 ASN A C 1
ATOM 835 O O . ASN A 1 99 ? -12.730 -7.814 -3.809 1.00 91.31 99 ASN A O 1
ATOM 839 N N . ALA A 1 100 ? -11.402 -9.545 -4.349 1.00 89.62 100 ALA A N 1
ATOM 840 C CA . ALA A 1 100 ? -11.810 -10.392 -3.232 1.00 89.62 100 ALA A CA 1
ATOM 841 C C . ALA A 1 100 ? -11.337 -9.854 -1.870 1.00 89.62 100 ALA A C 1
ATOM 843 O O . ALA A 1 100 ? -12.072 -9.963 -0.890 1.00 89.62 100 ALA A O 1
ATOM 844 N N . ILE A 1 101 ? -10.137 -9.264 -1.793 1.00 90.44 101 ILE A N 1
ATOM 845 C CA . ILE A 1 101 ? -9.580 -8.755 -0.527 1.00 90.44 101 ILE A CA 1
ATOM 846 C C . ILE A 1 101 ? -9.946 -7.296 -0.240 1.00 90.44 101 ILE A C 1
ATOM 848 O O . ILE A 1 101 ? -9.873 -6.880 0.912 1.00 90.44 101 ILE A O 1
ATOM 852 N N . ARG A 1 102 ? -10.356 -6.504 -1.241 1.00 92.88 102 ARG A N 1
ATOM 853 C CA . ARG A 1 102 ? -10.721 -5.088 -1.054 1.00 92.88 102 ARG A CA 1
ATOM 854 C C . ARG A 1 102 ? -11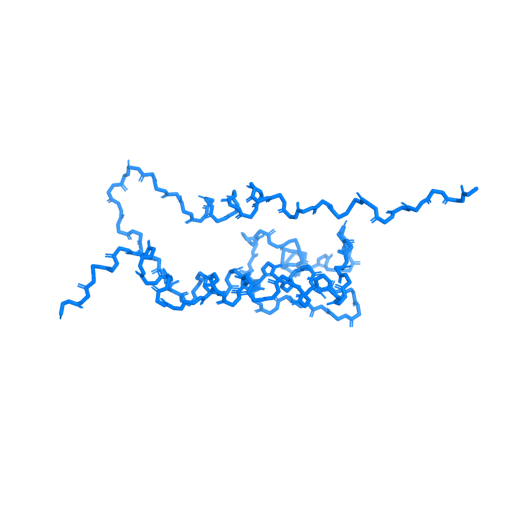.749 -4.856 0.067 1.00 92.88 102 ARG A C 1
ATOM 856 O O . ARG A 1 102 ? -11.487 -3.969 0.875 1.00 92.88 102 ARG A O 1
ATOM 863 N N . PRO A 1 103 ? -12.845 -5.633 0.196 1.00 92.75 103 PRO A N 1
ATOM 864 C CA . PRO A 1 103 ? -13.795 -5.442 1.294 1.00 92.75 103 PRO A CA 1
ATOM 865 C C . PRO A 1 103 ? -13.149 -5.579 2.680 1.00 92.75 103 PRO A C 1
ATOM 867 O O . PRO A 1 103 ? -13.508 -4.860 3.603 1.00 92.75 103 PRO A O 1
ATOM 870 N N . ILE A 1 104 ? -12.127 -6.433 2.821 1.00 88.88 104 ILE A N 1
ATOM 871 C CA . ILE A 1 104 ? -11.373 -6.579 4.076 1.00 88.88 104 ILE A CA 1
ATOM 872 C C . ILE A 1 104 ? -10.627 -5.278 4.395 1.00 88.88 104 ILE A C 1
ATOM 874 O O . ILE A 1 104 ? -10.614 -4.829 5.535 1.00 88.88 104 ILE A O 1
ATOM 878 N N . TYR A 1 105 ? -10.023 -4.645 3.389 1.00 90.44 105 TYR A N 1
ATOM 879 C CA . TYR A 1 105 ? -9.364 -3.348 3.549 1.00 90.44 105 TYR A CA 1
ATOM 880 C C . TYR A 1 105 ? -10.353 -2.223 3.869 1.00 90.44 105 TYR A C 1
ATOM 882 O O . TYR A 1 105 ? -10.045 -1.358 4.689 1.00 90.44 105 TYR A O 1
ATOM 890 N N . GLU A 1 106 ? -11.544 -2.237 3.271 1.00 90.50 106 GLU A N 1
ATOM 891 C CA . GLU A 1 106 ? -12.632 -1.306 3.598 1.00 90.50 106 GLU A CA 1
ATOM 892 C C . GLU A 1 106 ? -13.073 -1.458 5.062 1.00 90.50 106 GLU A C 1
ATOM 894 O O . GLU A 1 106 ? -13.144 -0.461 5.783 1.00 90.50 106 GLU A O 1
ATOM 899 N N . ASP A 1 107 ? -13.260 -2.692 5.533 1.00 87.75 107 ASP A N 1
ATOM 900 C CA . ASP A 1 107 ? -13.623 -2.987 6.922 1.00 87.75 107 ASP A CA 1
ATOM 901 C C . ASP A 1 107 ? -12.512 -2.591 7.905 1.00 87.75 107 ASP A C 1
ATOM 903 O O . ASP A 1 107 ? -12.777 -1.941 8.917 1.00 87.75 107 ASP A O 1
ATOM 907 N N . LEU A 1 108 ? -11.253 -2.925 7.601 1.00 84.31 108 LEU A N 1
ATOM 908 C CA . LEU A 1 108 ? -10.102 -2.590 8.447 1.00 84.31 108 LEU A CA 1
ATOM 909 C C . LEU A 1 108 ? -9.850 -1.081 8.524 1.00 84.31 108 LEU A C 1
ATOM 911 O O . LEU A 1 108 ? -9.386 -0.580 9.547 1.00 84.31 108 LEU A O 1
ATOM 915 N N . SER A 1 109 ? -10.154 -0.355 7.451 1.00 86.88 109 SER A N 1
ATOM 916 C CA . SER A 1 109 ? -9.977 1.096 7.361 1.00 86.88 109 SER A CA 1
ATOM 917 C C . SER A 1 109 ? -11.209 1.885 7.829 1.00 86.88 109 SER A C 1
ATOM 919 O O . SER A 1 109 ? -11.242 3.113 7.721 1.00 86.88 109 SER A O 1
ATOM 921 N N . ASN A 1 110 ? -12.215 1.199 8.379 1.00 86.88 110 ASN A N 1
ATOM 922 C CA . ASN A 1 110 ? -13.431 1.808 8.894 1.00 86.88 110 ASN A CA 1
ATOM 923 C C . ASN A 1 110 ? -13.132 2.726 10.090 1.00 86.88 110 ASN A C 1
ATOM 925 O O . ASN A 1 110 ? -12.602 2.283 11.107 1.00 86.88 110 ASN A O 1
ATOM 929 N N . ASN A 1 111 ? -13.539 3.997 10.009 1.00 81.50 111 ASN A N 1
ATOM 930 C CA . ASN A 1 111 ? -13.273 4.975 11.069 1.00 81.50 111 ASN A CA 1
ATOM 931 C C . ASN A 1 111 ? -13.805 4.544 12.443 1.00 81.50 111 ASN A C 1
ATOM 933 O O . ASN A 1 111 ? -13.116 4.769 13.430 1.00 81.50 111 ASN A O 1
ATOM 937 N N . ASN A 1 112 ? -14.972 3.891 12.527 1.00 80.06 112 ASN A N 1
ATOM 938 C CA . ASN A 1 112 ? -15.499 3.424 13.814 1.00 80.06 112 ASN A CA 1
ATOM 939 C C . ASN A 1 112 ? -14.573 2.362 14.419 1.00 80.06 112 ASN A C 1
ATOM 941 O O . ASN A 1 112 ? -14.267 2.412 15.608 1.00 80.06 112 ASN A O 1
ATOM 945 N N . LEU A 1 113 ? -14.095 1.422 13.595 1.00 77.69 113 LEU A N 1
ATOM 946 C CA . LEU A 1 113 ? -13.133 0.407 14.026 1.00 77.69 113 LEU A CA 1
ATOM 947 C C . LEU A 1 113 ? -11.824 1.061 14.486 1.00 77.69 113 LEU A C 1
ATOM 949 O O . LEU A 1 113 ? -11.342 0.767 15.579 1.00 77.69 113 LEU A O 1
ATOM 953 N N . LEU A 1 114 ? -11.287 1.984 13.684 1.00 78.62 114 LEU A N 1
ATOM 954 C CA . LEU A 1 114 ? -10.048 2.691 13.994 1.00 78.62 114 LEU A CA 1
ATOM 955 C C . LEU A 1 114 ? -10.174 3.506 15.288 1.00 78.62 114 LEU A C 1
ATOM 957 O O . LEU A 1 114 ? -9.314 3.395 16.152 1.00 78.62 114 LEU A O 1
ATOM 961 N N . GLU A 1 115 ? -11.255 4.261 15.482 1.00 71.81 115 GLU A N 1
ATOM 962 C CA . GLU A 1 115 ? -11.509 5.040 16.703 1.00 71.81 115 GLU A CA 1
ATOM 963 C C . GLU A 1 115 ? -11.599 4.157 17.961 1.00 71.81 115 GLU A C 1
ATOM 965 O O . GLU A 1 115 ? -11.087 4.535 19.021 1.00 71.81 115 GLU A O 1
ATOM 970 N N . HIS A 1 116 ? -12.178 2.957 17.848 1.00 67.81 116 HIS A N 1
ATOM 971 C CA . HIS A 1 116 ? -12.203 1.980 18.938 1.00 67.81 116 HIS A CA 1
ATOM 972 C C . HIS A 1 116 ? -10.814 1.407 19.254 1.00 67.81 116 HIS A C 1
ATOM 974 O O . HIS A 1 116 ? -10.488 1.231 20.431 1.00 67.81 116 HIS A O 1
ATOM 980 N N . CYS A 1 117 ? -9.966 1.176 18.246 1.00 64.69 117 CYS A N 1
ATOM 981 C CA . CYS A 1 117 ? -8.577 0.755 18.455 1.00 64.69 117 CYS A CA 1
ATOM 982 C C . CYS A 1 117 ? -7.747 1.802 19.217 1.00 64.69 117 CYS A C 1
ATOM 984 O O . CYS A 1 117 ? -6.786 1.441 19.892 1.00 64.69 117 CYS A O 1
ATOM 986 N N . LEU A 1 118 ? -8.132 3.082 19.160 1.00 61.91 118 LEU A N 1
ATOM 987 C CA . LEU A 1 118 ? -7.432 4.182 19.832 1.00 61.91 118 LEU A CA 1
ATOM 988 C C . LEU A 1 118 ? -7.903 4.453 21.263 1.00 61.91 118 LEU A C 1
ATOM 990 O O . LEU A 1 118 ? -7.490 5.439 21.875 1.00 61.91 118 LEU A O 1
ATOM 994 N N . GLY A 1 119 ? -8.745 3.580 21.817 1.00 54.09 119 GLY A N 1
ATOM 995 C CA . GLY A 1 119 ? -9.241 3.721 23.183 1.00 54.09 119 GLY A CA 1
ATOM 996 C C . GLY A 1 119 ? -10.351 4.761 23.326 1.00 54.09 119 GLY A C 1
ATOM 997 O O . GLY A 1 119 ? -10.577 5.255 24.431 1.00 54.09 119 GLY A O 1
ATOM 998 N N . GLY A 1 120 ? -11.066 5.086 22.241 1.00 49.09 120 GLY A N 1
ATOM 999 C CA . GLY A 1 120 ? -12.336 5.794 22.337 1.00 49.09 120 GLY A CA 1
ATOM 1000 C C . GLY A 1 120 ? -13.324 4.954 23.145 1.00 49.09 120 GLY A C 1
ATOM 1001 O O . GLY A 1 120 ? -13.837 3.943 22.660 1.00 49.09 120 GLY A O 1
ATOM 1002 N N . SER A 1 121 ? -13.580 5.346 24.393 1.00 42.75 121 SER A N 1
ATOM 1003 C CA . SER A 1 121 ? -14.711 4.817 25.147 1.00 42.75 121 SER A CA 1
ATOM 1004 C C . SER A 1 121 ? -15.991 5.030 24.327 1.00 42.75 121 SER A C 1
ATOM 1006 O O . SER A 1 121 ? -16.136 6.090 23.709 1.00 42.75 121 SER A O 1
ATOM 1008 N N . PRO A 1 122 ? -16.921 4.054 24.295 1.00 43.69 122 PRO A N 1
ATOM 1009 C CA . PRO A 1 122 ? -18.198 4.241 23.621 1.00 43.69 122 PRO A CA 1
ATOM 1010 C C . PRO A 1 122 ? -18.837 5.528 24.141 1.00 43.69 122 PRO A C 1
ATOM 1012 O O . PRO A 1 122 ? -18.987 5.695 25.354 1.00 43.69 122 PRO A O 1
ATOM 1015 N N . LYS A 1 123 ? -19.179 6.458 23.244 1.00 44.91 123 LYS A N 1
ATOM 1016 C CA . LYS A 1 123 ? -20.031 7.584 23.629 1.00 44.91 123 LYS A CA 1
ATOM 1017 C C . LYS A 1 123 ? -21.400 6.996 23.982 1.00 44.91 123 LYS A C 1
ATOM 1019 O O . LYS A 1 123 ? -22.063 6.453 23.101 1.00 44.91 123 LYS A O 1
ATOM 1024 N N . MET A 1 124 ? -21.736 7.029 25.275 1.00 36.34 124 MET A N 1
ATOM 1025 C CA . MET A 1 124 ? -23.086 6.759 25.789 1.00 36.34 124 MET A CA 1
ATOM 1026 C C . MET A 1 124 ? -24.085 7.779 25.251 1.00 36.34 124 MET A C 1
ATOM 1028 O O . MET A 1 124 ? -23.677 8.949 25.056 1.00 36.34 124 MET A O 1
#

Radius of gyration: 17.25 Å; chains: 1; bounding box: 42×43×47 Å

Foldseek 3Di:
DPDDPPPPPPPCPVCVVVVVVVVVVPPPPDPDPPDDDLVLQLLVLVQVLQLLQADPVRHRRPSFDADCPTPDPCNNCVVVVNNVVDDSPDH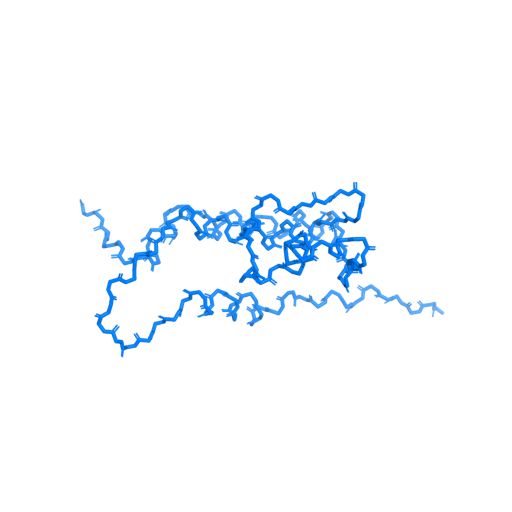RDDPVVSVVCVVVSVVSSDSVNSCVVSVPDPDD

Secondary structure (DSSP, 8-state):
-----TT------HHHHHHHHHHH----SS-------HHHHHHHHHHHHHHHH-BTTB---TTSPPSTT-S-HHHHHHHTT-GGG----SPPPPHHHHHHHHHHHHHHT-HHHHHHHTT-----

pLDDT: mean 70.28, std 18.33, range [36.34, 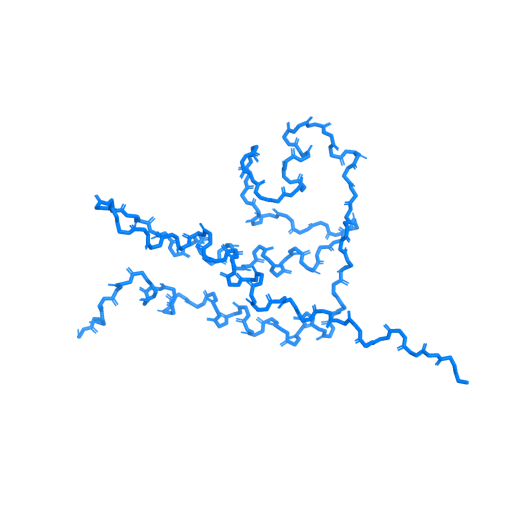92.88]